Protein AF-A0A285NKD8-F1 (afdb_monomer_lite)

Structure (mmCIF, N/CA/C/O backbone):
data_AF-A0A285NKD8-F1
#
_entry.id   AF-A0A285NKD8-F1
#
loop_
_atom_site.group_PDB
_atom_site.id
_atom_site.type_symbol
_atom_site.label_atom_id
_atom_site.label_alt_id
_atom_site.label_comp_id
_atom_site.label_asym_id
_atom_site.label_entity_id
_atom_site.label_seq_id
_atom_site.pdbx_PDB_ins_code
_atom_site.Cartn_x
_atom_site.Cartn_y
_atom_site.Cartn_z
_atom_site.occupancy
_atom_site.B_iso_or_equiv
_atom_site.auth_seq_id
_atom_site.auth_comp_id
_atom_site.auth_asym_id
_atom_site.auth_atom_id
_atom_site.pdbx_PDB_model_num
ATOM 1 N N . MET A 1 1 ? 37.685 41.573 11.335 1.00 43.97 1 MET A N 1
ATOM 2 C CA . MET A 1 1 ? 36.639 41.132 10.384 1.00 43.97 1 MET A CA 1
ATOM 3 C C . MET A 1 1 ? 37.045 39.792 9.771 1.00 43.97 1 MET A C 1
ATOM 5 O O . MET A 1 1 ? 37.723 39.767 8.757 1.00 43.97 1 MET A O 1
ATOM 9 N N . LYS A 1 2 ? 36.719 38.677 10.431 1.00 47.47 2 LYS A N 1
ATOM 10 C CA . LYS A 1 2 ? 36.927 37.303 9.935 1.00 47.47 2 LYS A CA 1
ATOM 11 C C . LYS A 1 2 ? 35.771 36.457 10.462 1.00 47.47 2 LYS A C 1
ATOM 13 O O . LYS A 1 2 ? 35.909 35.782 11.470 1.00 47.47 2 LYS A O 1
ATOM 18 N N . PHE A 1 3 ? 34.596 36.621 9.868 1.00 50.19 3 PHE A N 1
ATOM 19 C CA . PHE A 1 3 ? 33.389 35.909 10.294 1.00 50.19 3 PHE A CA 1
ATOM 20 C C . PHE A 1 3 ? 32.445 35.762 9.101 1.00 50.19 3 PHE A C 1
ATOM 22 O O . PHE A 1 3 ? 31.356 36.319 9.087 1.00 50.19 3 PHE A O 1
ATOM 29 N N . LEU A 1 4 ? 32.910 35.128 8.020 1.00 50.84 4 LEU A N 1
ATOM 30 C CA . LEU A 1 4 ? 32.071 34.972 6.827 1.00 50.84 4 LEU A CA 1
ATOM 31 C C . LEU A 1 4 ? 32.495 33.797 5.937 1.00 50.84 4 LEU A C 1
ATOM 33 O O . LEU A 1 4 ? 32.683 33.971 4.745 1.00 50.84 4 LEU A O 1
ATOM 37 N N . TRP A 1 5 ? 32.701 32.608 6.511 1.00 52.88 5 TRP A N 1
ATOM 38 C CA . TRP A 1 5 ? 33.040 31.397 5.739 1.00 52.88 5 TRP A CA 1
ATOM 39 C C . TRP A 1 5 ? 32.395 30.118 6.312 1.00 52.88 5 TRP A C 1
ATOM 41 O O . TRP A 1 5 ? 33.032 29.074 6.366 1.00 52.88 5 TRP A O 1
ATOM 51 N N . ILE A 1 6 ? 31.136 30.175 6.772 1.00 56.22 6 ILE A N 1
ATOM 52 C CA . ILE A 1 6 ? 30.379 28.972 7.192 1.00 56.22 6 ILE A CA 1
ATOM 53 C C . ILE A 1 6 ? 28.883 29.108 6.840 1.00 56.22 6 ILE A C 1
ATOM 55 O O . ILE A 1 6 ? 28.043 29.023 7.722 1.00 56.22 6 ILE A O 1
ATOM 59 N N . ILE A 1 7 ? 28.503 29.378 5.583 1.00 55.34 7 ILE A N 1
ATOM 60 C CA . ILE A 1 7 ? 27.083 29.274 5.155 1.00 55.34 7 ILE A CA 1
ATOM 61 C C . ILE A 1 7 ? 26.978 28.834 3.679 1.00 55.34 7 ILE A C 1
ATOM 63 O O . ILE A 1 7 ? 26.286 29.462 2.884 1.00 55.34 7 ILE A O 1
ATOM 67 N N . THR A 1 8 ? 27.682 27.771 3.266 1.00 54.81 8 THR A N 1
ATOM 68 C CA . THR A 1 8 ? 27.642 27.349 1.843 1.00 54.81 8 THR A CA 1
ATOM 69 C C . THR A 1 8 ? 27.642 25.839 1.599 1.00 54.81 8 THR A C 1
ATOM 71 O O . THR A 1 8 ? 28.084 25.395 0.547 1.00 54.81 8 THR A O 1
ATOM 74 N N . ALA A 1 9 ? 27.151 25.016 2.530 1.00 54.03 9 ALA A N 1
ATOM 75 C CA . ALA A 1 9 ? 27.123 23.565 2.293 1.00 54.03 9 ALA A CA 1
ATOM 76 C C . ALA A 1 9 ? 25.961 22.824 2.963 1.00 54.03 9 ALA A C 1
ATOM 78 O O . ALA A 1 9 ? 26.110 21.674 3.358 1.00 54.03 9 ALA A O 1
ATOM 79 N N . VAL A 1 10 ? 24.801 23.468 3.109 1.00 51.53 10 VAL A N 1
ATOM 80 C CA . VAL A 1 10 ? 23.591 22.790 3.599 1.00 51.53 10 VAL A CA 1
ATOM 81 C C . VAL A 1 10 ? 22.369 23.292 2.822 1.00 51.53 10 VAL A C 1
ATOM 83 O O . VAL A 1 10 ? 21.388 23.771 3.379 1.00 51.53 10 VAL A O 1
ATOM 86 N N . LEU A 1 11 ? 22.435 23.217 1.492 1.00 51.41 11 LEU A N 1
ATOM 87 C CA . LEU A 1 11 ? 21.218 23.157 0.685 1.00 51.41 11 LEU A CA 1
ATOM 88 C C . LEU A 1 11 ? 20.778 21.695 0.694 1.00 51.41 11 LEU A C 1
ATOM 90 O O . LEU A 1 11 ? 21.188 20.896 -0.143 1.00 51.41 11 LEU A O 1
ATOM 94 N N . PHE A 1 12 ? 20.005 21.350 1.724 1.00 47.03 12 PHE A N 1
ATOM 95 C CA . PHE A 1 12 ? 19.267 20.100 1.797 1.00 47.03 12 PHE A CA 1
ATOM 96 C C . PHE A 1 12 ? 18.413 19.967 0.537 1.00 47.03 12 PHE A C 1
ATOM 98 O O . PHE A 1 12 ? 17.392 20.640 0.383 1.00 47.03 12 PHE A O 1
ATOM 105 N N . ILE A 1 13 ? 18.828 19.067 -0.349 1.00 48.47 13 ILE A N 1
ATOM 106 C CA . ILE A 1 13 ? 17.976 18.505 -1.387 1.00 48.47 13 ILE A CA 1
ATOM 107 C C . ILE A 1 13 ? 16.949 17.642 -0.646 1.00 48.47 13 ILE A C 1
ATOM 109 O O . ILE A 1 13 ? 17.115 16.436 -0.493 1.00 48.47 13 ILE A O 1
ATOM 113 N N . THR A 1 14 ? 15.908 18.272 -0.103 1.00 45.81 14 THR A N 1
ATOM 114 C CA . THR A 1 14 ? 14.687 17.549 0.248 1.00 45.81 14 THR A CA 1
ATOM 115 C C . THR A 1 14 ? 13.970 17.299 -1.070 1.00 45.81 14 THR A C 1
ATOM 117 O O . THR A 1 14 ? 13.221 18.136 -1.566 1.00 45.81 14 THR A O 1
ATOM 120 N N . GLY A 1 15 ? 14.304 16.180 -1.716 1.00 45.47 15 GLY A N 1
ATOM 121 C CA . GLY A 1 15 ? 13.504 15.678 -2.823 1.00 45.47 15 GLY A CA 1
ATOM 122 C C . GLY A 1 15 ? 12.080 15.494 -2.312 1.00 45.47 15 GLY A C 1
ATOM 123 O O . GLY A 1 15 ? 11.862 14.766 -1.347 1.00 45.47 15 GLY A O 1
ATOM 124 N N . CYS A 1 16 ? 11.130 16.218 -2.896 1.00 52.34 16 CYS A N 1
ATOM 125 C CA . CYS A 1 16 ? 9.723 16.038 -2.583 1.00 52.34 16 CYS A CA 1
ATOM 126 C C . CYS A 1 16 ? 9.318 14.664 -3.131 1.00 52.34 16 CYS A C 1
ATOM 128 O O . CYS A 1 16 ? 9.304 14.461 -4.345 1.00 52.34 16 CYS A O 1
ATOM 130 N N . GLU A 1 17 ? 9.075 13.695 -2.252 1.00 62.09 17 GLU A N 1
ATOM 131 C CA . GLU A 1 1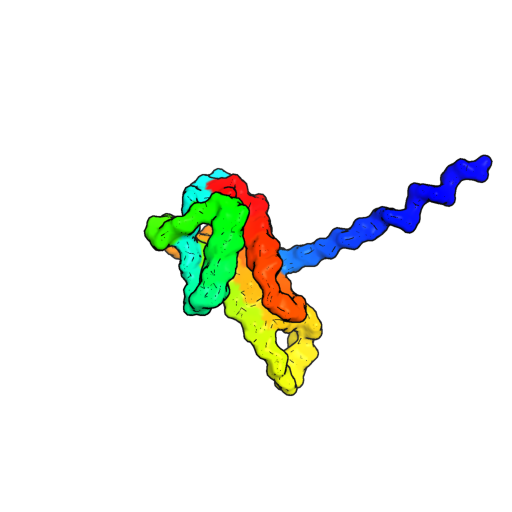7 ? 8.541 12.397 -2.656 1.00 62.09 17 GLU A CA 1
ATOM 132 C C . GLU A 1 17 ? 7.096 12.600 -3.140 1.00 62.09 17 GLU A C 1
ATOM 134 O O . GLU A 1 17 ? 6.243 13.081 -2.391 1.00 62.09 17 GLU A O 1
ATOM 139 N N . ASN A 1 18 ? 6.814 12.255 -4.401 1.00 74.12 18 ASN A N 1
ATOM 140 C CA . ASN A 1 18 ? 5.493 12.418 -5.018 1.00 74.12 18 ASN A CA 1
ATOM 141 C C . ASN A 1 18 ? 4.536 11.305 -4.560 1.00 74.12 18 ASN A C 1
ATOM 143 O O . ASN A 1 18 ? 4.188 10.400 -5.322 1.00 74.12 18 ASN A O 1
ATOM 147 N N . PHE A 1 19 ? 4.130 11.361 -3.293 1.00 87.56 19 PHE A N 1
ATOM 148 C CA . PHE A 1 19 ? 3.026 10.562 -2.780 1.00 87.56 19 PHE A CA 1
ATOM 149 C C . PHE A 1 19 ? 1.705 11.304 -2.949 1.00 87.56 19 PHE A C 1
ATOM 151 O O . PHE A 1 19 ? 1.593 12.490 -2.652 1.00 87.56 19 PHE A O 1
ATOM 158 N N . TYR A 1 20 ? 0.685 10.570 -3.376 1.00 92.00 20 TYR A N 1
ATOM 159 C CA . TYR A 1 20 ? -0.686 11.051 -3.445 1.00 92.00 20 TYR A CA 1
ATOM 160 C C . TYR A 1 20 ? -1.532 10.263 -2.450 1.00 92.00 20 TYR A C 1
ATOM 162 O O . TYR A 1 20 ? -1.900 9.113 -2.711 1.00 92.00 20 TYR A O 1
ATOM 170 N N . GLU A 1 21 ? -1.847 10.863 -1.302 1.00 94.44 21 GLU A N 1
ATOM 171 C CA . GLU A 1 21 ? -2.774 10.277 -0.333 1.00 94.44 21 GLU A CA 1
ATOM 172 C C . GLU A 1 21 ? -4.190 10.852 -0.407 1.00 94.44 21 GLU A C 1
ATOM 174 O O . GLU A 1 21 ? -4.428 12.000 -0.783 1.00 94.44 21 GLU A O 1
ATOM 179 N N . LYS A 1 22 ? -5.154 10.037 0.022 1.00 96.62 22 LYS A N 1
ATOM 180 C CA . LYS A 1 22 ? -6.504 10.486 0.341 1.00 96.62 22 LYS A CA 1
ATOM 181 C C . LYS A 1 22 ? -7.072 9.664 1.487 1.00 96.62 22 LYS A C 1
ATOM 183 O O . LYS A 1 22 ? -7.150 8.440 1.405 1.00 96.62 22 LYS A O 1
ATOM 188 N N . VAL A 1 23 ? -7.513 10.349 2.536 1.00 97.00 23 VAL A N 1
ATOM 189 C CA . VAL A 1 23 ? -8.205 9.740 3.675 1.00 97.00 23 VAL A CA 1
ATOM 190 C C . VAL A 1 23 ? -9.698 9.997 3.499 1.00 97.00 23 VAL A C 1
ATOM 192 O O . VAL A 1 23 ? -10.115 11.141 3.343 1.00 97.00 23 VAL A O 1
ATOM 195 N N . TYR A 1 24 ? -10.490 8.929 3.455 1.00 96.81 24 TYR A N 1
ATOM 196 C CA . TYR A 1 24 ? -11.943 9.001 3.273 1.00 96.81 24 TYR A CA 1
ATOM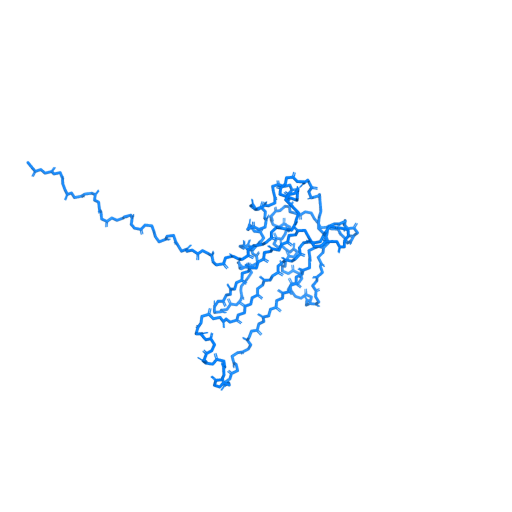 197 C C . TYR A 1 24 ? -12.683 8.943 4.613 1.00 96.81 24 TYR A C 1
ATOM 199 O O . TYR A 1 24 ? -13.741 9.548 4.751 1.00 96.81 24 TYR A O 1
ATOM 207 N N . ASP A 1 25 ? -12.103 8.263 5.606 1.00 95.94 25 ASP A N 1
ATOM 208 C CA . ASP A 1 25 ? -12.562 8.276 6.996 1.00 95.94 25 ASP A CA 1
ATOM 209 C C . ASP A 1 25 ? -11.398 8.648 7.918 1.00 95.94 25 ASP A C 1
ATOM 211 O O . ASP A 1 25 ? -10.504 7.843 8.157 1.00 95.94 25 ASP A O 1
ATOM 215 N N . GLU A 1 26 ? -11.417 9.861 8.470 1.00 95.81 26 GLU A N 1
ATOM 216 C CA . GLU A 1 26 ? -10.365 10.388 9.350 1.00 95.81 26 GLU A CA 1
ATOM 217 C C . GLU A 1 26 ? -10.104 9.527 10.597 1.00 95.81 26 GLU A C 1
ATOM 219 O O . GLU A 1 26 ? -8.989 9.528 11.125 1.00 95.81 26 GLU A O 1
ATOM 224 N N . LYS A 1 27 ? -11.082 8.726 11.044 1.00 95.38 27 LYS A N 1
ATOM 225 C CA . LYS A 1 27 ? -10.905 7.815 12.187 1.00 95.38 27 LYS A CA 1
ATOM 226 C C . LYS A 1 27 ? -9.825 6.766 11.925 1.00 95.38 27 LYS A C 1
ATOM 228 O O . LYS A 1 27 ? -9.151 6.348 12.868 1.00 95.38 27 LYS A O 1
ATOM 233 N N . ILE A 1 28 ? -9.602 6.393 10.660 1.00 96.06 28 ILE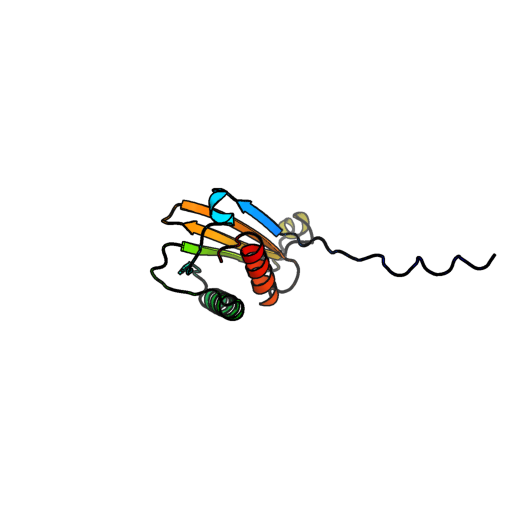 A N 1
ATOM 234 C CA . ILE A 1 28 ? -8.617 5.370 10.286 1.00 96.06 28 ILE A CA 1
ATOM 235 C C . ILE A 1 28 ? -7.183 5.755 10.671 1.00 96.06 28 ILE A C 1
ATOM 237 O O . ILE A 1 28 ? -6.358 4.880 10.907 1.00 96.06 28 ILE A O 1
ATOM 241 N N . LYS A 1 29 ? -6.880 7.056 10.797 1.00 95.25 29 LYS A N 1
ATOM 242 C CA . LYS A 1 29 ? -5.536 7.544 11.150 1.00 95.25 29 LYS A CA 1
ATOM 243 C C . LYS A 1 29 ? -5.096 7.142 12.559 1.00 95.25 29 LYS A C 1
ATOM 245 O O . LYS A 1 29 ? -3.897 7.083 12.828 1.00 95.25 29 LYS A O 1
ATOM 250 N N . ILE A 1 30 ? -6.050 6.913 13.463 1.00 94.69 30 ILE A N 1
ATOM 251 C CA . ILE A 1 30 ? -5.801 6.586 14.878 1.00 94.69 30 ILE A CA 1
ATOM 252 C C . ILE A 1 30 ? -6.369 5.225 15.292 1.00 94.69 30 ILE A C 1
ATOM 254 O O . ILE A 1 30 ? -6.051 4.729 16.371 1.00 94.69 30 ILE A O 1
ATOM 258 N N . GLU A 1 31 ? -7.222 4.627 14.461 1.00 94.31 31 GLU A N 1
ATOM 259 C CA . GLU A 1 31 ? -7.791 3.311 14.711 1.00 94.31 31 GLU A CA 1
ATOM 260 C C . GLU A 1 31 ? -6.717 2.223 14.642 1.00 94.31 31 GLU A C 1
ATOM 262 O O . GLU A 1 31 ? -5.829 2.247 13.794 1.00 94.31 31 GLU A O 1
ATOM 267 N N . LYS A 1 32 ? -6.817 1.232 15.531 1.00 94.94 32 LYS A N 1
ATOM 268 C CA . LYS A 1 32 ? -5.922 0.077 15.533 1.00 94.94 32 LYS A CA 1
ATOM 269 C C . LYS A 1 32 ? -6.247 -0.854 14.365 1.00 94.94 32 LYS A C 1
ATOM 271 O O . LYS A 1 32 ? -7.356 -1.381 14.284 1.00 94.94 32 LYS A O 1
ATOM 276 N N . ILE A 1 33 ? -5.246 -1.146 13.539 1.00 95.69 33 ILE A N 1
ATOM 277 C CA . ILE A 1 33 ? -5.335 -2.039 12.382 1.00 95.69 33 ILE A CA 1
ATOM 278 C C . ILE A 1 33 ? -4.502 -3.294 12.697 1.00 95.69 33 ILE A C 1
ATOM 280 O O . ILE A 1 33 ? -3.298 -3.336 12.468 1.00 95.69 33 ILE A O 1
ATOM 284 N N . PRO A 1 34 ? -5.101 -4.344 13.287 1.00 93.94 34 PRO A N 1
ATOM 285 C CA . PRO A 1 34 ? -4.342 -5.467 13.843 1.00 93.94 34 PRO A CA 1
ATOM 286 C C . PRO A 1 34 ? -3.762 -6.419 12.787 1.00 93.94 34 PRO A C 1
ATOM 288 O O . PRO A 1 34 ? -2.951 -7.284 13.129 1.00 93.94 34 PRO A O 1
ATOM 291 N N . CYS A 1 35 ? -4.243 -6.335 11.548 1.00 95.44 35 CYS A N 1
ATOM 292 C CA . CYS A 1 35 ? -3.816 -7.145 10.418 1.00 95.44 35 CYS A CA 1
ATOM 293 C C . CYS A 1 35 ? -4.206 -6.472 9.098 1.00 95.44 35 CYS A C 1
ATOM 295 O O . CYS A 1 35 ? -5.008 -5.539 9.092 1.00 95.44 35 CYS A O 1
ATOM 297 N N . LEU A 1 36 ? -3.712 -7.027 7.993 1.00 97.00 36 LEU A N 1
ATOM 298 C CA . LEU A 1 36 ? -4.189 -6.777 6.637 1.00 97.00 36 LEU A CA 1
ATOM 299 C C . LEU A 1 36 ? -4.453 -8.103 5.907 1.00 97.00 36 LEU A C 1
ATOM 301 O O . LEU A 1 36 ? -3.715 -9.075 6.080 1.00 97.00 36 LEU A O 1
ATOM 305 N N . ASN A 1 37 ? -5.477 -8.120 5.063 1.00 96.81 37 ASN A N 1
ATOM 306 C CA . ASN A 1 37 ? -5.593 -9.015 3.916 1.00 96.81 37 ASN A CA 1
ATOM 307 C C . ASN A 1 37 ? -5.063 -8.267 2.678 1.00 96.81 37 ASN A C 1
ATOM 309 O O . ASN A 1 37 ? -5.213 -7.054 2.601 1.00 96.81 37 ASN A O 1
ATOM 313 N N . VAL A 1 38 ? -4.435 -8.947 1.721 1.00 96.69 38 VAL A N 1
ATOM 314 C CA . VAL A 1 38 ? -3.786 -8.328 0.549 1.00 96.69 38 VAL A CA 1
ATOM 315 C C . VAL A 1 38 ? -4.391 -8.919 -0.708 1.00 96.69 38 VAL A C 1
ATOM 317 O O . VAL A 1 38 ? -4.200 -10.104 -1.009 1.00 96.69 38 VAL A O 1
ATOM 320 N N . GLU A 1 39 ? -5.066 -8.057 -1.457 1.00 96.44 39 GLU A N 1
ATOM 321 C CA . GLU A 1 39 ? -5.655 -8.367 -2.751 1.00 96.44 39 GLU A CA 1
ATOM 322 C C . GLU A 1 39 ? -4.783 -7.794 -3.869 1.00 96.44 39 GLU A C 1
ATOM 324 O O . GLU A 1 39 ? -4.781 -6.592 -4.130 1.00 96.44 39 GLU A O 1
ATOM 329 N N . GLU A 1 40 ? -4.052 -8.680 -4.542 1.00 95.75 40 GLU A N 1
ATOM 330 C CA . GLU A 1 40 ? -3.260 -8.388 -5.737 1.00 95.75 40 GLU A CA 1
ATOM 331 C C . GLU A 1 40 ? -3.318 -9.614 -6.656 1.00 95.75 40 GLU A C 1
ATOM 333 O O . GLU A 1 40 ? -3.121 -10.744 -6.202 1.00 95.75 40 GLU A O 1
ATOM 338 N N . LYS A 1 41 ? -3.617 -9.397 -7.941 1.00 93.00 41 LYS A N 1
ATOM 339 C CA . LYS A 1 41 ? -3.772 -10.470 -8.934 1.00 93.00 41 LYS A CA 1
ATOM 340 C C . LYS A 1 41 ? -2.422 -11.020 -9.387 1.00 93.00 41 LYS A C 1
ATOM 342 O O . LYS A 1 41 ? -2.312 -12.204 -9.695 1.00 93.00 41 LYS A O 1
ATOM 347 N N . ASN A 1 42 ? -1.399 -10.172 -9.446 1.00 93.69 42 ASN A N 1
ATOM 348 C CA . ASN A 1 42 ? -0.049 -10.575 -9.796 1.00 93.69 42 ASN A CA 1
ATOM 349 C C . ASN A 1 42 ? 0.630 -11.255 -8.594 1.00 93.69 42 ASN A C 1
ATOM 351 O O . ASN A 1 42 ? 0.994 -10.607 -7.613 1.00 93.69 42 ASN A O 1
ATOM 355 N N . ALA A 1 43 ? 0.836 -12.570 -8.681 1.00 94.19 43 ALA A N 1
ATOM 356 C CA . ALA A 1 43 ? 1.403 -13.364 -7.590 1.00 94.19 43 ALA A CA 1
ATOM 357 C C . ALA A 1 43 ? 2.823 -12.929 -7.174 1.00 94.19 43 ALA A C 1
ATOM 359 O O . ALA A 1 43 ? 3.155 -13.000 -5.990 1.00 94.19 43 ALA A O 1
ATOM 360 N N . ILE A 1 44 ? 3.643 -12.456 -8.121 1.00 94.19 44 ILE A N 1
ATOM 361 C CA . ILE A 1 44 ? 5.013 -11.992 -7.855 1.00 94.19 44 ILE A CA 1
ATOM 362 C C . ILE A 1 44 ? 4.962 -10.699 -7.042 1.00 94.19 44 ILE A C 1
ATOM 364 O O . ILE A 1 44 ? 5.545 -10.629 -5.960 1.00 94.19 44 ILE A O 1
ATOM 368 N N . LEU A 1 45 ? 4.193 -9.714 -7.514 1.00 94.81 45 LEU A N 1
ATOM 369 C CA . LEU A 1 45 ? 4.025 -8.441 -6.815 1.00 94.81 45 LEU A CA 1
ATOM 370 C C . LEU A 1 45 ? 3.396 -8.651 -5.431 1.00 94.81 45 LEU A C 1
ATOM 372 O O . LEU A 1 45 ? 3.867 -8.096 -4.440 1.00 94.81 45 LEU A O 1
ATOM 376 N N . ARG A 1 46 ? 2.390 -9.529 -5.330 1.00 95.31 46 ARG A N 1
ATOM 377 C CA . ARG A 1 46 ? 1.783 -9.915 -4.050 1.00 95.31 46 ARG A CA 1
ATOM 378 C C . ARG A 1 46 ? 2.824 -10.460 -3.072 1.00 95.31 46 ARG A C 1
ATOM 380 O O . ARG A 1 46 ? 2.822 -10.079 -1.902 1.00 95.31 46 ARG A O 1
ATOM 387 N N . ALA A 1 47 ? 3.712 -11.342 -3.529 1.00 95.56 47 ALA A N 1
ATOM 388 C CA . ALA A 1 47 ? 4.758 -11.917 -2.689 1.00 95.56 47 ALA A CA 1
ATOM 389 C C . ALA A 1 47 ? 5.767 -10.858 -2.211 1.00 95.56 47 ALA A C 1
ATOM 391 O O . ALA A 1 47 ? 6.154 -10.884 -1.040 1.00 95.56 47 ALA A O 1
ATOM 392 N N . GLN A 1 48 ? 6.150 -9.912 -3.076 1.00 96.31 48 GLN A N 1
ATOM 393 C CA . GLN A 1 48 ? 7.022 -8.788 -2.714 1.00 96.31 48 GLN A CA 1
ATOM 394 C C . GLN A 1 48 ? 6.367 -7.890 -1.656 1.00 96.31 48 GLN A C 1
ATOM 396 O O . GLN A 1 48 ? 6.969 -7.614 -0.622 1.00 96.31 48 GLN A O 1
ATOM 401 N N . ILE A 1 49 ? 5.096 -7.527 -1.841 1.00 96.25 49 ILE A N 1
ATOM 402 C CA . ILE A 1 49 ? 4.343 -6.708 -0.878 1.00 96.25 49 ILE A CA 1
ATOM 403 C C . ILE A 1 49 ? 4.233 -7.407 0.475 1.00 96.25 49 ILE A C 1
ATOM 405 O O . ILE A 1 49 ? 4.519 -6.803 1.505 1.00 96.25 49 ILE A O 1
ATOM 409 N N . ILE A 1 50 ? 3.886 -8.697 0.497 1.00 95.25 50 ILE A N 1
ATOM 410 C CA . ILE A 1 50 ? 3.813 -9.467 1.747 1.00 95.25 50 ILE A CA 1
ATOM 411 C C . ILE A 1 50 ? 5.175 -9.506 2.454 1.00 95.25 50 ILE A C 1
ATOM 413 O O . ILE A 1 50 ? 5.226 -9.438 3.683 1.00 95.25 50 ILE A O 1
ATOM 417 N N . ARG A 1 51 ? 6.281 -9.614 1.709 1.00 95.62 51 ARG A N 1
ATOM 418 C CA . ARG A 1 51 ? 7.634 -9.592 2.279 1.00 95.62 51 ARG A CA 1
ATOM 419 C C . ARG A 1 51 ? 7.934 -8.250 2.947 1.00 95.62 51 ARG A C 1
ATOM 421 O O . ARG A 1 51 ? 8.370 -8.247 4.097 1.00 95.62 51 ARG A O 1
ATOM 428 N N . VAL A 1 52 ? 7.638 -7.140 2.272 1.00 96.38 52 VAL A N 1
ATOM 429 C CA . VAL A 1 52 ? 7.826 -5.787 2.816 1.00 96.38 52 VAL A CA 1
ATOM 430 C C . VAL A 1 52 ? 6.943 -5.552 4.044 1.00 96.38 52 VAL A C 1
ATOM 432 O O . VAL A 1 52 ? 7.437 -5.100 5.074 1.00 96.38 52 VAL A O 1
ATOM 435 N N . LEU A 1 53 ? 5.663 -5.934 3.999 1.00 94.81 53 LEU A N 1
ATOM 436 C CA . LEU A 1 53 ? 4.761 -5.820 5.154 1.00 94.81 53 LEU A CA 1
ATOM 437 C C . LEU A 1 53 ? 5.296 -6.592 6.371 1.00 94.81 53 LEU A C 1
ATOM 439 O O . LEU A 1 53 ? 5.289 -6.068 7.484 1.00 94.81 53 LEU A O 1
ATOM 443 N N . LYS A 1 54 ? 5.824 -7.808 6.163 1.00 94.25 54 LYS A N 1
ATOM 444 C CA . LYS A 1 54 ? 6.466 -8.594 7.229 1.00 94.25 54 LYS A CA 1
ATOM 445 C C . LYS A 1 54 ? 7.710 -7.902 7.788 1.00 94.25 54 LYS A C 1
ATOM 447 O O . LYS A 1 54 ? 7.866 -7.869 9.005 1.00 94.25 54 LYS A O 1
ATOM 452 N N . LYS A 1 55 ? 8.568 -7.342 6.925 1.00 94.94 55 LYS A N 1
ATOM 453 C CA . LYS A 1 55 ? 9.758 -6.564 7.324 1.00 94.94 55 LYS A CA 1
ATOM 454 C C . LYS A 1 55 ? 9.375 -5.365 8.200 1.00 94.94 55 LYS A C 1
ATOM 456 O O . LYS A 1 55 ? 10.048 -5.085 9.185 1.00 94.94 55 LYS A O 1
ATOM 461 N N . GLU A 1 56 ? 8.247 -4.726 7.899 1.00 92.94 56 GLU A N 1
ATOM 462 C CA . GLU A 1 56 ? 7.694 -3.596 8.656 1.00 92.94 56 GLU A CA 1
ATOM 463 C C . GLU A 1 56 ? 6.872 -3.998 9.898 1.00 92.94 56 GLU A C 1
ATOM 465 O O . GLU A 1 56 ? 6.291 -3.131 10.557 1.00 92.94 56 GLU A O 1
ATOM 470 N N . ASN A 1 57 ? 6.870 -5.288 10.262 1.00 93.69 57 ASN A N 1
ATOM 471 C CA . ASN A 1 57 ? 6.124 -5.887 11.377 1.00 93.69 57 ASN A CA 1
ATOM 472 C C . ASN A 1 57 ? 4.590 -5.784 11.266 1.00 93.69 57 ASN A C 1
ATOM 474 O O . ASN A 1 57 ? 3.880 -5.927 12.265 1.00 93.69 57 ASN A O 1
ATOM 478 N N . ILE A 1 58 ? 4.061 -5.600 10.055 1.00 94.06 58 ILE A N 1
ATOM 479 C CA . ILE A 1 58 ? 2.621 -5.550 9.792 1.00 94.06 58 ILE A CA 1
ATOM 480 C C . ILE A 1 58 ? 2.098 -6.981 9.622 1.00 94.06 58 ILE A C 1
ATOM 482 O O . ILE A 1 58 ? 2.598 -7.773 8.818 1.00 94.06 58 ILE A O 1
ATOM 486 N N . LYS A 1 59 ? 1.076 -7.341 10.403 1.00 93.25 59 LYS A N 1
ATOM 487 C CA . LYS A 1 59 ? 0.517 -8.702 10.409 1.00 93.25 59 LYS A CA 1
ATOM 488 C C . LYS A 1 59 ? -0.389 -8.940 9.200 1.00 93.25 59 LYS A C 1
ATOM 490 O O . LYS A 1 59 ? -1.189 -8.086 8.836 1.00 93.25 59 LYS A O 1
ATOM 495 N N . PHE A 1 60 ? -0.335 -10.150 8.646 1.00 89.38 60 PHE A N 1
ATOM 496 C CA . PHE A 1 60 ? -1.141 -10.569 7.496 1.00 89.38 60 PHE A CA 1
ATOM 497 C C . PHE A 1 60 ? -2.056 -11.751 7.847 1.00 89.38 60 PHE A C 1
ATOM 499 O O . PHE A 1 60 ? -1.590 -12.713 8.464 1.00 89.38 60 PHE A O 1
ATOM 506 N N . ARG A 1 61 ? -3.340 -11.687 7.466 1.00 91.25 61 ARG A N 1
ATOM 507 C CA . ARG A 1 61 ? -4.328 -12.776 7.612 1.00 91.25 61 ARG A CA 1
ATOM 508 C C . ARG A 1 61 ? -5.382 -12.686 6.505 1.00 91.25 61 ARG A C 1
ATOM 510 O O . ARG A 1 61 ? -5.957 -11.618 6.329 1.00 91.25 61 ARG A O 1
ATOM 517 N N . ASP A 1 62 ? -5.709 -13.805 5.858 1.00 87.00 62 ASP A N 1
ATOM 518 C CA . ASP A 1 62 ? -6.678 -13.829 4.745 1.00 87.00 62 ASP A CA 1
ATOM 519 C C . ASP A 1 62 ? -8.093 -13.360 5.163 1.00 87.00 62 ASP A C 1
ATOM 521 O O . ASP A 1 62 ? -8.772 -12.687 4.400 1.00 87.00 62 ASP A O 1
ATOM 525 N N . ASN A 1 63 ? -8.510 -13.604 6.414 1.00 89.38 63 ASN A N 1
ATOM 526 C CA . ASN A 1 63 ? -9.819 -13.182 6.951 1.00 89.38 63 ASN A CA 1
ATOM 527 C C . ASN A 1 63 ? -9.762 -11.872 7.761 1.00 89.38 63 ASN A C 1
ATOM 529 O O . ASN A 1 63 ? -10.503 -11.691 8.731 1.00 89.38 63 ASN A O 1
ATOM 533 N N . CYS A 1 64 ? -8.834 -10.972 7.439 1.00 94.88 64 CYS A N 1
ATOM 534 C CA . CYS A 1 64 ? -8.748 -9.694 8.133 1.00 94.88 64 CYS A CA 1
ATOM 535 C C . CYS A 1 64 ? -9.881 -8.737 7.698 1.00 94.88 64 CYS A C 1
ATOM 537 O O . CYS A 1 64 ? -10.132 -8.611 6.501 1.00 94.88 64 CYS A O 1
ATOM 539 N N . PRO A 1 65 ? -10.529 -7.990 8.618 1.00 95.38 65 PRO A N 1
ATOM 540 C CA . PRO A 1 65 ? -11.542 -6.990 8.248 1.00 95.38 65 PRO A CA 1
ATOM 541 C C . PRO A 1 65 ? -10.975 -5.800 7.456 1.00 95.38 65 PRO A C 1
ATOM 543 O O . PRO A 1 65 ? -11.745 -5.013 6.901 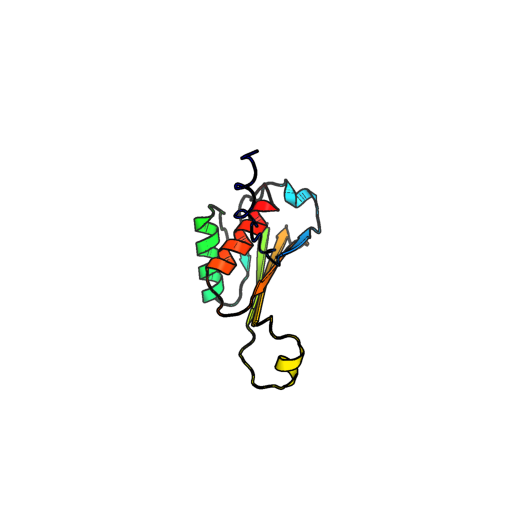1.00 95.38 65 PRO A O 1
ATOM 546 N N . TYR A 1 66 ? -9.648 -5.669 7.423 1.00 97.62 66 TYR A N 1
ATOM 547 C CA . TYR A 1 66 ? -8.917 -4.676 6.653 1.00 97.62 66 TYR A CA 1
ATOM 548 C C . TYR A 1 66 ? -8.304 -5.324 5.425 1.00 97.62 66 TYR A C 1
ATOM 550 O O . TYR A 1 66 ? -7.510 -6.255 5.549 1.00 97.62 66 TYR A O 1
ATOM 558 N N . THR A 1 67 ? -8.662 -4.825 4.250 1.00 97.94 67 THR A N 1
ATOM 559 C CA . THR A 1 67 ? -8.173 -5.338 2.971 1.00 97.94 67 THR A CA 1
ATOM 560 C C . THR A 1 67 ? -7.379 -4.258 2.258 1.00 97.94 67 THR A C 1
ATOM 562 O O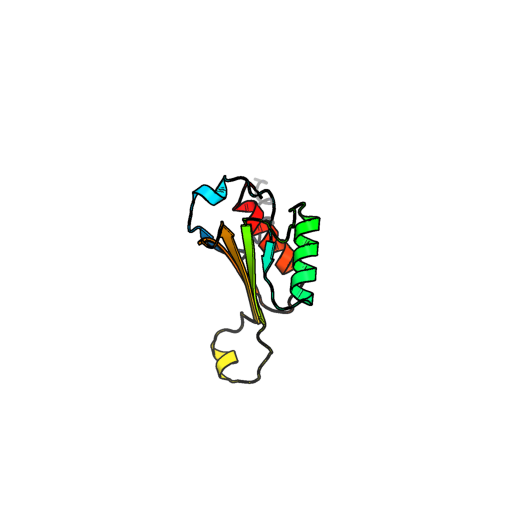 . THR A 1 67 ? -7.906 -3.197 1.937 1.00 97.94 67 THR A O 1
ATOM 565 N N . LEU A 1 68 ? -6.104 -4.532 2.014 1.00 97.88 68 LEU A N 1
ATOM 566 C CA . LEU A 1 68 ? -5.213 -3.734 1.194 1.00 97.88 68 LEU A CA 1
ATOM 567 C C . LEU A 1 68 ? -5.325 -4.218 -0.251 1.00 97.88 68 LEU A C 1
ATOM 569 O O . LEU A 1 68 ? -4.759 -5.249 -0.622 1.00 97.88 68 LEU A O 1
ATOM 573 N N . LYS A 1 69 ? -6.059 -3.470 -1.068 1.00 98.06 69 LYS A N 1
ATOM 574 C CA . LYS A 1 69 ? -6.133 -3.717 -2.502 1.00 98.06 69 LYS A CA 1
ATOM 575 C C . LYS A 1 69 ? -5.003 -2.983 -3.201 1.00 98.06 69 LYS A C 1
ATOM 577 O O . LYS A 1 69 ? -4.870 -1.763 -3.086 1.00 98.06 69 LYS A O 1
ATOM 582 N N . VAL A 1 70 ? -4.211 -3.734 -3.944 1.00 97.31 70 VAL A N 1
ATOM 583 C CA . VAL A 1 70 ? -3.064 -3.217 -4.678 1.00 97.31 70 VAL A CA 1
ATOM 584 C C . VAL A 1 70 ? -3.473 -3.020 -6.131 1.00 97.31 70 VAL A C 1
ATOM 586 O O . VAL A 1 70 ? -4.177 -3.838 -6.721 1.00 97.31 70 VAL A O 1
ATOM 589 N N . ASN A 1 71 ? -3.084 -1.882 -6.697 1.00 95.31 71 ASN A N 1
ATOM 590 C CA . ASN A 1 71 ? -3.192 -1.631 -8.124 1.00 95.31 71 ASN A CA 1
ATOM 591 C C . ASN A 1 71 ? -1.845 -1.114 -8.612 1.00 95.31 71 ASN A C 1
ATOM 593 O O . ASN A 1 71 ? -1.379 -0.077 -8.142 1.00 95.31 71 ASN A O 1
ATOM 597 N N . ALA A 1 72 ? -1.251 -1.808 -9.573 1.00 92.69 72 ALA A N 1
ATOM 598 C CA . ALA A 1 72 ? -0.033 -1.368 -10.227 1.00 92.69 72 ALA A CA 1
ATOM 599 C C . ALA A 1 72 ? -0.259 -1.245 -11.733 1.00 92.69 72 ALA A C 1
ATOM 601 O O . ALA A 1 72 ? -0.897 -2.102 -12.351 1.00 92.69 72 ALA A O 1
ATOM 602 N N . LYS A 1 73 ? 0.277 -0.181 -12.326 1.00 90.00 73 LYS A N 1
ATOM 603 C CA . LYS A 1 73 ? 0.349 -0.018 -13.777 1.00 90.00 73 LYS A CA 1
ATOM 604 C C . LYS A 1 73 ? 1.803 0.174 -14.155 1.00 90.00 73 LYS A C 1
ATOM 606 O O . LYS A 1 73 ? 2.424 1.127 -13.708 1.00 90.00 73 LYS A O 1
ATOM 611 N N . PHE A 1 74 ? 2.296 -0.712 -15.007 1.00 86.38 74 PHE A N 1
ATOM 612 C CA . PHE A 1 74 ? 3.622 -0.635 -15.600 1.00 86.38 74 PHE A CA 1
ATOM 613 C C . PHE A 1 74 ? 3.433 -0.215 -17.052 1.00 86.38 74 PHE A C 1
ATOM 615 O O . PHE A 1 74 ? 2.797 -0.943 -17.820 1.00 86.38 74 PHE A O 1
ATOM 622 N N . LEU A 1 75 ? 3.912 0.968 -17.430 1.00 79.56 75 LEU A N 1
ATOM 623 C CA . LEU A 1 75 ? 3.998 1.318 -18.838 1.00 79.56 75 LEU A CA 1
ATOM 624 C C . LEU A 1 75 ? 5.196 0.567 -19.415 1.00 79.56 75 LEU A C 1
ATOM 626 O O . LEU A 1 75 ? 6.344 0.829 -19.073 1.00 79.56 75 LEU A O 1
ATOM 630 N N . SER A 1 76 ? 4.940 -0.395 -20.297 1.00 62.75 76 SER A N 1
ATOM 631 C CA . SER A 1 76 ? 5.976 -0.842 -21.223 1.00 62.75 76 SER A CA 1
ATOM 632 C C . SER A 1 76 ? 6.400 0.363 -22.064 1.00 62.75 76 SER A C 1
ATOM 634 O O . SER A 1 76 ? 5.525 1.122 -22.487 1.00 62.75 76 SER A O 1
ATOM 636 N N . GLN A 1 77 ? 7.701 0.536 -22.322 1.00 55.50 77 GLN A N 1
ATOM 637 C CA . GLN A 1 77 ? 8.222 1.522 -23.276 1.00 55.50 77 GLN A CA 1
ATOM 638 C C . GLN A 1 77 ? 7.645 1.240 -24.674 1.00 55.50 77 GLN A C 1
ATOM 640 O O . GLN A 1 77 ? 8.254 0.586 -25.515 1.00 55.50 77 GLN A O 1
ATOM 645 N N . CYS A 1 78 ? 6.415 1.676 -24.918 1.00 49.03 78 CYS A N 1
ATOM 646 C CA . CYS A 1 78 ? 5.782 1.591 -26.215 1.00 49.03 78 CYS A CA 1
ATOM 647 C C . CYS A 1 78 ? 6.290 2.776 -27.031 1.00 49.03 78 CYS A C 1
ATOM 649 O O . CYS A 1 78 ? 6.120 3.925 -26.633 1.00 49.03 78 CYS A O 1
ATOM 651 N N . ASN A 1 79 ? 6.852 2.505 -28.210 1.00 53.72 79 ASN A N 1
ATOM 652 C CA . ASN A 1 79 ? 7.300 3.511 -29.182 1.00 53.72 79 ASN A CA 1
ATOM 653 C C . ASN A 1 79 ? 6.153 4.365 -29.779 1.00 53.72 79 ASN A C 1
ATOM 655 O O . ASN A 1 79 ? 6.323 4.961 -30.842 1.00 53.72 79 ASN A O 1
ATOM 659 N N . ASN A 1 80 ? 4.981 4.430 -29.136 1.00 52.16 80 ASN A N 1
ATOM 660 C CA . ASN A 1 80 ? 3.859 5.238 -29.597 1.00 52.16 80 ASN A CA 1
ATOM 661 C C . ASN A 1 80 ? 4.149 6.730 -29.311 1.00 52.16 80 ASN A C 1
ATOM 663 O O . ASN A 1 80 ? 4.394 7.077 -28.152 1.00 52.16 80 ASN A O 1
ATOM 667 N N . PRO A 1 81 ? 4.116 7.625 -30.319 1.00 57.06 81 PRO A N 1
ATOM 668 C CA . PRO A 1 81 ? 4.292 9.068 -30.132 1.00 57.06 81 PRO A CA 1
ATOM 669 C C . PRO A 1 81 ? 3.370 9.695 -29.072 1.00 57.06 81 PRO A C 1
ATOM 671 O O . PRO A 1 81 ? 3.772 10.666 -28.438 1.00 57.06 81 PRO A O 1
ATOM 674 N N . GLU A 1 82 ? 2.204 9.109 -28.794 1.00 54.47 82 GLU A N 1
ATOM 675 C CA . GLU A 1 82 ? 1.295 9.565 -27.731 1.00 54.47 82 GLU A CA 1
ATOM 676 C C . GLU A 1 82 ? 1.896 9.409 -26.314 1.00 54.47 82 GLU A C 1
ATOM 678 O O . GLU A 1 82 ? 1.735 10.282 -25.459 1.00 54.47 82 GLU A O 1
ATOM 683 N N . ALA A 1 83 ? 2.695 8.358 -26.078 1.00 53.69 83 ALA A N 1
ATOM 684 C CA . ALA A 1 83 ? 3.434 8.168 -24.825 1.00 53.69 83 ALA A CA 1
ATOM 685 C C . ALA A 1 83 ? 4.590 9.173 -24.672 1.00 53.69 83 ALA A C 1
ATOM 687 O O . ALA A 1 83 ? 4.930 9.560 -23.557 1.00 53.69 83 ALA A O 1
ATOM 688 N N . LYS A 1 84 ? 5.154 9.662 -25.787 1.00 55.41 84 LYS A N 1
ATOM 689 C CA . LYS A 1 84 ? 6.182 10.716 -25.772 1.00 55.41 84 LYS A CA 1
ATOM 690 C C . LYS A 1 84 ? 5.612 12.091 -25.401 1.00 55.41 84 LYS A C 1
ATOM 692 O O . LYS A 1 84 ? 6.364 12.931 -24.918 1.00 55.41 84 LYS A O 1
ATOM 697 N N . SER A 1 85 ? 4.312 12.322 -25.609 1.00 56.62 85 SER A N 1
ATOM 698 C CA . SER A 1 85 ? 3.646 13.603 -25.321 1.00 56.62 85 SER A CA 1
ATOM 699 C C . SER A 1 85 ? 3.047 13.732 -23.915 1.00 56.62 85 SER A C 1
ATOM 701 O O . SER A 1 85 ? 2.816 14.854 -23.477 1.00 56.62 85 SER A O 1
ATOM 703 N N . ILE A 1 86 ? 2.815 12.627 -23.191 1.00 55.81 86 ILE A N 1
ATOM 704 C CA . ILE A 1 86 ? 2.178 12.642 -21.852 1.00 55.81 86 ILE A CA 1
ATOM 705 C C . ILE A 1 86 ? 3.153 13.052 -20.726 1.00 55.81 86 ILE A C 1
ATOM 707 O O . ILE A 1 86 ? 2.738 13.325 -19.604 1.00 55.81 86 ILE A O 1
ATOM 711 N N . GLY A 1 87 ? 4.436 13.227 -21.040 1.00 53.44 87 GLY A N 1
ATOM 712 C CA . GLY A 1 87 ? 5.435 13.749 -20.114 1.00 53.44 87 GLY A CA 1
ATOM 713 C C . GLY A 1 87 ? 6.476 12.691 -19.801 1.00 53.44 87 GLY A C 1
ATOM 714 O O . GLY A 1 87 ? 6.165 11.576 -19.395 1.00 53.44 87 GLY A O 1
ATOM 715 N N . ALA A 1 88 ? 7.734 13.058 -20.004 1.00 59.28 88 ALA A N 1
ATOM 716 C CA . ALA A 1 88 ? 8.898 12.192 -19.894 1.00 59.28 88 ALA A CA 1
ATOM 717 C C . ALA A 1 88 ? 9.186 11.680 -18.467 1.00 59.28 88 ALA A C 1
ATOM 719 O O . ALA A 1 88 ? 10.276 11.165 -18.251 1.00 59.28 88 ALA A O 1
ATOM 720 N N . ASP A 1 89 ? 8.265 11.829 -17.506 1.00 64.12 89 ASP A N 1
ATOM 721 C CA . ASP A 1 89 ? 8.487 11.647 -16.065 1.00 64.12 89 ASP A CA 1
ATOM 722 C C . ASP A 1 89 ? 7.632 10.547 -15.411 1.00 64.12 89 ASP A C 1
ATOM 724 O O . ASP A 1 89 ? 7.604 10.441 -14.186 1.00 64.12 89 ASP A O 1
ATOM 728 N N . PHE A 1 90 ? 6.962 9.707 -16.206 1.00 78.44 90 PHE A N 1
ATOM 729 C CA . PHE A 1 90 ? 6.069 8.664 -15.704 1.00 78.44 90 PHE A CA 1
ATOM 730 C C . PHE A 1 90 ? 6.260 7.335 -16.446 1.00 78.44 90 PHE A C 1
ATOM 732 O O . PHE A 1 90 ? 5.963 7.235 -17.635 1.00 78.44 90 PHE A O 1
ATOM 739 N N . ASP A 1 91 ? 6.684 6.298 -15.722 1.00 83.50 91 ASP A N 1
ATOM 740 C CA . ASP A 1 91 ? 6.795 4.918 -16.220 1.00 83.50 91 ASP A CA 1
ATOM 741 C C . ASP A 1 91 ? 5.763 3.979 -15.570 1.00 83.50 91 ASP A C 1
ATOM 743 O O . ASP A 1 91 ? 5.508 2.872 -16.050 1.00 83.50 91 ASP A O 1
ATOM 747 N N . GLY A 1 92 ? 5.113 4.413 -14.492 1.00 89.00 92 GLY A N 1
ATOM 748 C CA . GLY A 1 92 ? 4.049 3.651 -13.856 1.00 89.00 92 GLY A CA 1
ATOM 749 C C . GLY A 1 92 ? 3.640 4.186 -12.493 1.00 89.00 92 GLY A C 1
ATOM 750 O O . GLY A 1 92 ? 4.207 5.155 -11.989 1.00 89.00 92 GLY A O 1
ATOM 751 N N . PHE A 1 93 ? 2.634 3.544 -11.901 1.00 92.19 93 PHE A N 1
ATOM 752 C CA . PHE A 1 93 ? 2.186 3.849 -10.542 1.00 92.19 93 PHE A CA 1
ATOM 753 C C . PHE A 1 93 ? 1.936 2.584 -9.730 1.00 92.19 93 PHE A C 1
ATOM 755 O O . PHE A 1 93 ? 1.541 1.543 -10.268 1.00 92.19 93 PHE A O 1
ATOM 762 N N . LEU A 1 94 ? 2.136 2.699 -8.417 1.00 95.19 94 LEU A N 1
ATOM 763 C CA . LEU A 1 94 ? 1.743 1.716 -7.417 1.00 95.19 94 LEU A CA 1
ATOM 764 C C . LEU A 1 94 ? 0.771 2.397 -6.462 1.00 95.19 94 LEU A C 1
ATOM 766 O O . LEU A 1 94 ? 1.079 3.437 -5.883 1.00 95.19 94 LEU A O 1
ATOM 770 N N . ARG A 1 95 ? -0.415 1.814 -6.304 1.00 97.19 95 ARG A N 1
ATOM 771 C CA . ARG A 1 95 ? -1.475 2.345 -5.454 1.00 97.19 95 ARG A CA 1
ATOM 772 C C . ARG A 1 95 ? -1.971 1.301 -4.476 1.00 97.19 95 ARG A C 1
ATOM 774 O O . ARG A 1 95 ? -2.337 0.192 -4.867 1.00 97.19 95 ARG A O 1
ATOM 781 N N . PHE A 1 96 ? -2.080 1.718 -3.227 1.00 98.19 96 PHE A N 1
ATOM 782 C CA . PHE A 1 96 ? -2.729 1.002 -2.148 1.00 98.19 96 PHE A CA 1
ATOM 783 C C . PHE A 1 96 ? -4.070 1.652 -1.830 1.00 98.19 96 PHE A C 1
ATOM 785 O O . PHE A 1 96 ? -4.151 2.839 -1.523 1.00 98.19 96 PHE A O 1
ATOM 792 N N . ASP A 1 97 ? -5.127 0.852 -1.902 1.00 98.50 97 ASP A N 1
ATOM 793 C CA . ASP A 1 97 ? -6.467 1.203 -1.457 1.00 98.50 97 ASP A CA 1
ATOM 794 C C . ASP A 1 97 ? -6.792 0.346 -0.224 1.00 98.50 97 ASP A C 1
ATOM 796 O O . ASP A 1 97 ? -6.919 -0.875 -0.328 1.00 98.50 97 ASP A O 1
ATOM 800 N N . LEU A 1 98 ? -6.904 0.967 0.950 1.00 98.25 98 LEU A N 1
ATOM 801 C CA . LEU A 1 98 ? -7.265 0.286 2.189 1.00 98.25 98 LEU A CA 1
ATOM 802 C C . LEU A 1 98 ? -8.779 0.324 2.381 1.00 98.25 98 LEU A C 1
ATOM 804 O O . LEU A 1 98 ? -9.385 1.390 2.523 1.00 98.25 98 LEU A O 1
ATOM 808 N N . TYR A 1 99 ? -9.368 -0.862 2.453 1.00 98.19 99 TYR A N 1
ATOM 809 C CA . TYR A 1 99 ? -10.774 -1.071 2.742 1.00 98.19 99 TYR A CA 1
ATOM 810 C C . TYR A 1 99 ? -10.957 -1.576 4.169 1.00 98.19 99 TYR A C 1
ATOM 812 O O . TYR A 1 99 ? -10.231 -2.465 4.612 1.00 98.19 99 TYR A O 1
ATOM 820 N N . ARG A 1 100 ? -11.972 -1.068 4.867 1.00 96.81 100 ARG A N 1
ATOM 821 C CA . ARG A 1 100 ? -12.445 -1.587 6.156 1.00 96.81 100 ARG A CA 1
ATOM 822 C C . ARG A 1 100 ? -13.859 -2.110 5.955 1.00 96.81 100 ARG A C 1
ATOM 824 O O . ARG A 1 100 ? -14.760 -1.335 5.661 1.00 96.81 100 ARG A O 1
ATOM 831 N N . LYS A 1 101 ? -14.057 -3.425 6.095 1.00 93.19 101 LYS A N 1
ATOM 832 C CA . LYS A 1 101 ? -15.365 -4.088 5.896 1.00 93.19 101 LYS A CA 1
ATOM 833 C C . LYS A 1 101 ? -16.038 -3.737 4.551 1.00 93.19 101 LYS A C 1
ATOM 835 O O . LYS A 1 101 ? -17.252 -3.592 4.484 1.00 93.19 101 LYS A O 1
ATOM 840 N N . GLY A 1 102 ? -15.244 -3.599 3.487 1.00 93.50 102 GLY A N 1
ATOM 841 C CA . GLY A 1 102 ? -15.731 -3.284 2.137 1.00 93.50 102 GLY A CA 1
ATOM 842 C C . GLY A 1 102 ? -15.849 -1.791 1.811 1.00 93.50 102 GLY A C 1
ATOM 843 O O . GLY A 1 102 ? -16.048 -1.451 0.648 1.00 93.50 102 GLY A O 1
ATOM 844 N N . GLU A 1 103 ? -15.650 -0.893 2.777 1.00 97.19 103 GLU A N 1
ATOM 845 C CA . GLU A 1 103 ? -15.637 0.556 2.544 1.00 97.19 103 GLU A CA 1
ATOM 846 C C . GLU A 1 103 ? -14.209 1.065 2.347 1.00 97.19 103 GLU A C 1
ATOM 848 O O . GLU A 1 103 ? -13.322 0.742 3.138 1.00 97.19 103 GLU A O 1
ATOM 853 N N . LEU A 1 104 ? -13.975 1.873 1.310 1.00 98.06 104 LEU A N 1
ATOM 854 C CA . LEU A 1 104 ? -12.680 2.516 1.083 1.00 98.06 104 LEU A CA 1
ATOM 855 C C . LEU A 1 104 ? -12.462 3.605 2.137 1.00 98.06 104 LEU A C 1
ATOM 857 O O . LEU A 1 104 ? -13.176 4.605 2.145 1.00 98.06 104 LEU A O 1
ATOM 861 N N . VAL A 1 105 ? -11.460 3.430 2.997 1.00 98.12 105 VAL A N 1
ATOM 862 C CA . VAL A 1 105 ? -11.170 4.361 4.103 1.00 98.12 105 VAL A CA 1
ATOM 863 C C . VAL A 1 105 ? -9.897 5.170 3.877 1.00 98.12 105 VAL A C 1
ATOM 865 O O . VAL A 1 105 ? -9.782 6.292 4.371 1.00 98.12 105 VAL A O 1
ATOM 868 N N . TYR A 1 106 ? -8.953 4.642 3.097 1.00 98.44 106 TYR A N 1
ATOM 869 C CA . TYR A 1 106 ? -7.674 5.291 2.828 1.00 98.44 106 TYR A CA 1
ATOM 870 C C . TYR A 1 106 ? -7.103 4.869 1.473 1.00 98.44 106 TYR A C 1
ATOM 872 O O . TYR A 1 106 ? -7.297 3.742 1.021 1.00 98.44 106 TYR A O 1
ATOM 880 N N . ARG A 1 107 ? -6.379 5.785 0.834 1.00 98.44 107 ARG A N 1
ATOM 881 C CA . ARG A 1 107 ? -5.609 5.562 -0.385 1.00 98.44 107 ARG A CA 1
ATOM 882 C C . ARG A 1 107 ? -4.243 6.214 -0.245 1.00 98.44 107 ARG A C 1
ATOM 884 O O . ARG A 1 107 ? -4.176 7.376 0.146 1.00 98.44 107 ARG A O 1
ATOM 891 N N . CYS A 1 108 ? -3.201 5.523 -0.687 1.00 97.38 108 CYS A N 1
ATOM 892 C CA . CYS A 1 108 ? -1.939 6.147 -1.064 1.00 97.38 108 CYS A CA 1
ATOM 893 C C . CYS A 1 108 ? -1.444 5.603 -2.395 1.00 97.38 108 CYS A C 1
ATOM 895 O O . CYS A 1 108 ? -1.633 4.435 -2.733 1.00 97.38 108 CYS A O 1
ATOM 897 N N . GLN A 1 109 ? -0.825 6.477 -3.168 1.00 96.19 109 GLN A N 1
ATOM 898 C CA . GLN A 1 109 ? -0.231 6.156 -4.449 1.00 96.19 109 GLN A CA 1
ATOM 899 C C . GLN A 1 109 ? 1.145 6.790 -4.523 1.00 96.19 109 GLN A C 1
ATOM 901 O O . GLN A 1 109 ? 1.355 7.880 -3.995 1.00 96.19 109 GLN A O 1
ATOM 906 N N . MET A 1 110 ? 2.045 6.118 -5.221 1.00 93.50 110 MET A N 1
ATOM 907 C CA . MET A 1 110 ? 3.246 6.737 -5.745 1.00 93.50 110 MET A CA 1
ATOM 908 C C . MET A 1 110 ? 3.346 6.466 -7.234 1.00 93.50 110 MET A C 1
ATOM 910 O O . MET A 1 110 ? 3.034 5.368 -7.710 1.00 93.50 110 MET A O 1
ATOM 914 N N . ASP A 1 111 ? 3.837 7.469 -7.932 1.00 91.12 111 ASP A N 1
ATOM 915 C CA . ASP A 1 111 ? 4.238 7.345 -9.318 1.00 91.12 111 ASP A CA 1
ATOM 916 C C . ASP A 1 111 ? 5.750 7.126 -9.357 1.00 91.12 111 ASP A C 1
ATOM 918 O O . ASP A 1 111 ? 6.480 7.525 -8.442 1.00 91.12 111 ASP A O 1
ATOM 922 N N . TRP A 1 112 ? 6.244 6.465 -10.398 1.00 86.69 112 TRP A N 1
ATOM 923 C CA . TRP A 1 112 ? 7.677 6.300 -10.571 1.00 86.69 112 TRP A CA 1
ATOM 924 C C . TRP A 1 112 ? 8.132 6.536 -11.998 1.00 86.69 112 TRP A C 1
ATOM 926 O O . TRP A 1 112 ? 7.383 6.401 -12.966 1.00 86.69 112 TRP A O 1
ATOM 936 N N . LYS A 1 113 ? 9.428 6.821 -12.077 1.00 84.31 113 LYS A N 1
ATOM 937 C CA . LYS A 1 113 ? 10.233 6.850 -13.285 1.00 84.31 113 LYS A CA 1
ATOM 938 C C . LYS A 1 113 ? 11.391 5.862 -13.135 1.00 84.31 113 LYS A C 1
ATOM 940 O O . LYS A 1 113 ? 11.884 5.654 -12.021 1.00 84.31 113 LYS A O 1
ATOM 945 N N . GLY A 1 114 ? 11.817 5.271 -14.240 1.00 82.06 114 GLY A N 1
ATOM 946 C CA . GLY A 1 114 ? 12.836 4.239 -14.311 1.00 82.06 114 GLY A CA 1
ATOM 947 C C . GLY A 1 114 ? 12.317 2.859 -13.921 1.00 82.06 114 GLY A C 1
ATOM 948 O O . GLY A 1 114 ? 11.127 2.548 -14.014 1.00 82.06 114 GLY A O 1
ATOM 949 N N . GLU A 1 115 ? 13.244 2.012 -13.489 1.00 84.25 115 GLU A N 1
ATOM 950 C CA . GLU A 1 115 ? 12.947 0.635 -13.119 1.00 84.25 115 GLU A CA 1
ATOM 951 C C . GLU A 1 115 ? 12.091 0.561 -11.847 1.00 84.25 115 GLU A C 1
ATOM 953 O O . GLU A 1 115 ? 12.273 1.314 -10.883 1.00 84.25 115 GLU A O 1
ATOM 958 N N . PHE A 1 116 ? 11.135 -0.366 -11.844 1.00 88.44 116 PHE A N 1
ATOM 959 C CA . PHE A 1 116 ? 10.370 -0.678 -10.648 1.00 88.44 116 PHE A CA 1
ATOM 960 C C . PHE A 1 116 ? 11.188 -1.582 -9.724 1.00 88.44 116 PHE A C 1
ATOM 962 O O . PHE A 1 116 ? 11.617 -2.661 -10.127 1.00 88.44 116 PHE A O 1
ATOM 969 N N . SER A 1 117 ? 11.358 -1.165 -8.471 1.00 91.00 117 SER A N 1
ATOM 970 C CA . SER A 1 117 ? 12.130 -1.886 -7.458 1.00 91.00 117 SER A CA 1
ATOM 971 C C . SER A 1 117 ? 11.295 -2.167 -6.204 1.00 91.00 117 SER A C 1
ATOM 973 O O . SER A 1 117 ? 10.278 -1.518 -5.953 1.00 91.00 117 SER A O 1
ATOM 975 N N . GLU A 1 118 ? 11.742 -3.129 -5.387 1.00 93.25 118 GLU A N 1
ATOM 976 C CA . GLU A 1 118 ? 11.123 -3.429 -4.084 1.00 93.25 118 GLU A CA 1
ATOM 977 C C . GLU A 1 118 ? 11.171 -2.214 -3.137 1.00 93.25 118 GLU A C 1
ATOM 979 O O . GLU A 1 118 ? 10.242 -2.018 -2.363 1.00 93.25 118 GLU A O 1
ATOM 984 N N . GLU A 1 119 ? 12.175 -1.339 -3.269 1.00 93.00 119 GLU A N 1
ATOM 985 C CA . GLU A 1 119 ? 12.290 -0.075 -2.522 1.00 93.00 119 GLU A CA 1
ATOM 986 C C . GLU A 1 119 ? 11.045 0.808 -2.677 1.00 93.00 119 GLU A C 1
ATOM 988 O O . GLU A 1 119 ? 10.525 1.309 -1.688 1.00 93.00 119 GLU A O 1
ATOM 993 N N . LYS A 1 120 ? 10.463 0.886 -3.881 1.00 92.56 120 LYS A N 1
ATOM 994 C CA . LYS A 1 120 ? 9.215 1.636 -4.103 1.00 92.56 120 LYS A CA 1
ATOM 995 C C . LYS A 1 120 ? 8.055 1.066 -3.281 1.00 92.56 120 LYS A C 1
ATOM 997 O O . LYS A 1 120 ? 7.216 1.797 -2.764 1.00 92.56 120 LYS A O 1
ATOM 1002 N N . ILE A 1 121 ? 8.006 -0.256 -3.125 1.00 95.81 121 ILE A N 1
ATOM 1003 C CA . ILE A 1 121 ? 7.017 -0.903 -2.257 1.00 95.81 121 ILE A CA 1
ATOM 1004 C C . ILE A 1 121 ? 7.287 -0.523 -0.795 1.00 95.81 121 ILE A C 1
ATOM 1006 O O . ILE A 1 121 ? 6.342 -0.212 -0.069 1.00 95.81 121 ILE A O 1
ATOM 1010 N N . GLU A 1 122 ? 8.553 -0.527 -0.366 1.00 96.06 122 GLU A N 1
ATOM 1011 C CA . GLU A 1 122 ? 8.945 -0.102 0.984 1.00 96.06 122 GLU A CA 1
ATOM 1012 C C . GLU A 1 122 ? 8.525 1.339 1.273 1.00 96.06 122 GLU A C 1
ATOM 1014 O O . GLU A 1 122 ? 7.908 1.587 2.310 1.00 96.06 122 GLU A O 1
ATOM 1019 N N . ASP A 1 123 ? 8.780 2.267 0.354 1.00 94.50 123 ASP A N 1
ATOM 1020 C CA . ASP A 1 123 ? 8.452 3.677 0.546 1.00 94.50 123 ASP A CA 1
ATOM 1021 C C . ASP A 1 123 ? 6.937 3.884 0.672 1.00 94.50 123 ASP A C 1
ATOM 1023 O O . ASP A 1 123 ? 6.472 4.570 1.587 1.00 94.50 123 ASP A O 1
ATOM 1027 N N . LEU A 1 124 ? 6.137 3.210 -0.164 1.00 95.50 124 LEU A N 1
ATOM 1028 C CA . LEU A 1 124 ? 4.677 3.294 -0.082 1.00 95.50 124 LEU A CA 1
ATOM 1029 C C . LEU A 1 124 ? 4.119 2.658 1.204 1.00 95.50 124 LEU A C 1
ATOM 1031 O O . LEU A 1 124 ? 3.190 3.203 1.808 1.00 95.50 124 LEU A O 1
ATOM 1035 N N . VAL A 1 125 ? 4.694 1.542 1.671 1.00 96.19 125 VAL A N 1
ATOM 1036 C CA . VAL A 1 125 ? 4.327 0.935 2.965 1.00 96.19 125 VAL A CA 1
ATOM 1037 C C . VAL A 1 1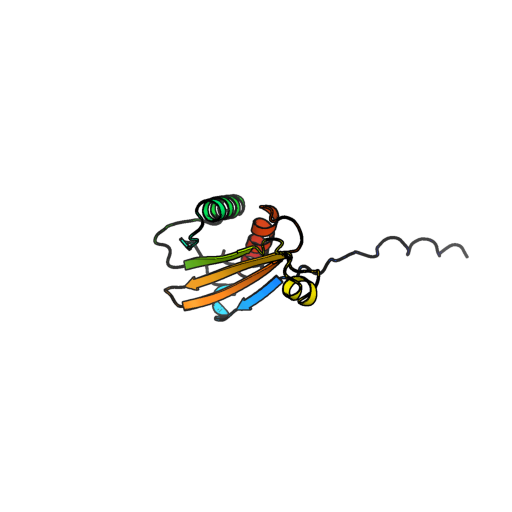25 ? 4.698 1.861 4.126 1.00 96.19 125 VAL A C 1
ATOM 1039 O O . VAL A 1 125 ? 3.886 2.053 5.034 1.00 96.19 125 VAL A O 1
ATOM 1042 N N . ARG A 1 126 ? 5.883 2.484 4.099 1.00 95.06 126 ARG A N 1
ATOM 1043 C CA . ARG A 1 126 ? 6.306 3.455 5.120 1.00 95.06 126 ARG A CA 1
ATOM 1044 C C . ARG A 1 126 ? 5.404 4.680 5.134 1.00 95.06 126 ARG A C 1
ATOM 1046 O O . ARG A 1 126 ? 5.006 5.113 6.216 1.00 95.06 126 ARG A O 1
ATOM 1053 N N . LYS A 1 127 ? 5.024 5.205 3.965 1.00 95.25 127 LYS A N 1
ATOM 1054 C CA . LYS A 1 127 ? 4.052 6.300 3.856 1.00 95.25 127 LYS A CA 1
ATOM 1055 C C . LYS A 1 127 ? 2.715 5.913 4.482 1.00 95.25 127 LYS A C 1
ATOM 1057 O O . LYS A 1 127 ? 2.209 6.647 5.326 1.00 95.25 127 LYS A O 1
ATOM 1062 N N . MET A 1 128 ? 2.191 4.734 4.144 1.00 95.94 128 MET A N 1
ATOM 1063 C CA . MET A 1 128 ? 0.948 4.224 4.726 1.00 95.94 128 MET A CA 1
ATOM 1064 C C . MET A 1 128 ? 1.032 4.116 6.254 1.00 95.94 128 MET A C 1
ATOM 1066 O O . MET A 1 128 ? 0.133 4.573 6.951 1.00 95.94 128 MET A O 1
ATOM 1070 N N . LYS A 1 129 ? 2.125 3.572 6.794 1.00 94.81 129 LYS A N 1
ATOM 1071 C CA . LYS A 1 129 ? 2.347 3.441 8.243 1.00 94.81 129 LYS A CA 1
ATOM 1072 C C . LYS A 1 129 ? 2.498 4.794 8.948 1.00 94.81 129 LYS A C 1
ATOM 1074 O O . LYS A 1 129 ? 2.031 4.968 10.069 1.00 94.81 129 LYS A O 1
ATOM 1079 N N . LYS A 1 130 ? 3.120 5.774 8.287 1.00 94.19 130 LYS A N 1
ATOM 1080 C CA . LYS A 1 130 ? 3.223 7.154 8.782 1.00 94.19 130 LYS A CA 1
ATOM 1081 C C . LYS A 1 130 ? 1.850 7.824 8.870 1.00 94.19 130 LYS A C 1
ATOM 1083 O O . LYS A 1 130 ? 1.586 8.539 9.837 1.00 94.19 130 LYS A O 1
ATOM 1088 N N . ASP A 1 131 ? 0.989 7.588 7.883 1.00 94.50 131 ASP A N 1
ATOM 1089 C CA . ASP A 1 131 ? -0.361 8.153 7.839 1.00 94.50 131 ASP A CA 1
ATOM 1090 C C . ASP A 1 131 ? -1.328 7.443 8.806 1.00 94.50 131 ASP A C 1
ATOM 1092 O O . ASP A 1 131 ? -2.211 8.084 9.382 1.00 94.50 131 ASP A O 1
ATOM 1096 N N . LEU A 1 132 ? -1.162 6.129 8.995 1.00 96.00 132 LEU A N 1
ATOM 1097 C CA . LEU A 1 132 ? -2.035 5.256 9.782 1.00 96.00 132 LEU A CA 1
ATOM 1098 C C . LEU A 1 132 ? -1.327 4.778 11.056 1.00 96.00 132 LEU A C 1
ATOM 1100 O O . LEU A 1 132 ? -0.731 3.706 11.091 1.00 96.00 132 LEU A O 1
ATOM 1104 N N . LYS A 1 133 ? -1.431 5.550 12.142 1.00 90.94 133 LYS A N 1
ATOM 1105 C CA . LYS A 1 133 ? -0.673 5.305 13.387 1.00 90.94 133 LYS A CA 1
ATOM 1106 C C . LYS A 1 133 ? -0.984 3.973 14.075 1.00 90.94 133 LYS A C 1
ATOM 1108 O O . LYS A 1 133 ? -0.228 3.556 14.947 1.00 90.94 133 LYS A O 1
ATOM 1113 N N . GLY A 1 134 ? -2.119 3.354 13.754 1.00 84.88 134 GLY A N 1
ATOM 1114 C CA . GLY A 1 134 ? -2.530 2.075 14.327 1.00 84.88 134 GLY A CA 1
ATOM 1115 C C . GLY A 1 134 ? -2.105 0.843 13.529 1.00 84.88 134 GLY A C 1
ATOM 1116 O O . GLY A 1 134 ? -2.563 -0.246 13.885 1.00 84.88 134 GLY A O 1
ATOM 1117 N N . LEU A 1 135 ? -1.301 1.019 12.473 1.00 86.00 135 LEU A N 1
ATOM 1118 C CA . LEU A 1 135 ? -0.766 -0.035 11.607 1.00 86.00 135 LEU A CA 1
ATOM 1119 C C . LEU A 1 135 ? 0.534 -0.654 12.149 1.00 86.00 135 LEU A C 1
ATOM 1121 O O . LEU A 1 135 ? 1.422 0.107 12.599 1.00 86.00 135 LEU A O 1
#

Sequence (135 aa):
MKFLWIITAVLFITGCENFYEKVYDEKIKIEKIPCLNVEEKNAILRAQIIRVLKKENIKFRDNCPYTLKVNAKFLSQCNNPEAKSIGADFDGFLRFDLYRKGELVYRCQMDWKGEFSEEKIEDLVRKMKKDLKGL

Foldseek 3Di:
DPDPDPDPPPPPPPPDFPKDKDFPALVQQEDAQQAEEEDDPDPVVSVLLVVLCVVVVHHYDNPGQKYWYKDKDAADPDPDVVVVPVDQFFGIKIKTFIDGNNHGGMIMMGTGDDDDDSVVSNVRVVVVCNRRVND

pLDDT: mean 84.31, std 17.54, range [43.97, 98.5]

Organism: NCBI:txid198703

Secondary structure (DSSP, 8-state):
-----SSSS---------EEEEES-GGGGTS----BEEE-S-HHHHHHHHHHHHHTT--B-TT-SEEEEEEEEE------HHHHHS-TT-SEEEEEEEEETTEEEEEEEEEE-SS--HHHHHHHHHHHHHH-TT-

Radius of gyration: 18.89 Å; chains: 1; bounding box: 53×55×46 Å